Protein AF-A0A7W2IVR4-F1 (afdb_monomer_lite)

Radius of gyration: 13.66 Å; chains: 1; bounding box: 30×19×40 Å

Secondary structure (DSSP, 8-state):
-HHHHHHH-TT--EEEEEEEPPPTTTS-----HHHH-GGG-STTEEEEEEE--STT-SS-HHHHHHHHHHHHTT-SEEEEE-

Organism: NCBI:txid2758441

pLDDT: mean 86.19, std 13.37, range [52.69, 98.44]

Foldseek 3Di:
DLVVCCVVPVPAAEEEEEEFEADPPPLHTDQPVVVVPPNQPDPRHDYDYHYLSDDPDPDRPCVVVSVVVCVVVVHPYYYYHD

Sequence (82 aa):
LVRRFLIDFPGKTVGLVSVDPSKRKTGGALLGDRIRMNAINNPRVYMRSLATRQSNLALSKYVNEAVEVLKAAEYDLIILET

Structure (mmCIF, N/CA/C/O backbone):
data_AF-A0A7W2IVR4-F1
#
_entry.id   AF-A0A7W2IVR4-F1
#
loop_
_atom_site.group_PDB
_atom_site.id
_atom_site.type_symbol
_atom_site.label_atom_id
_atom_site.label_alt_id
_atom_site.label_comp_id
_atom_site.label_asym_id
_atom_site.label_entity_id
_atom_site.label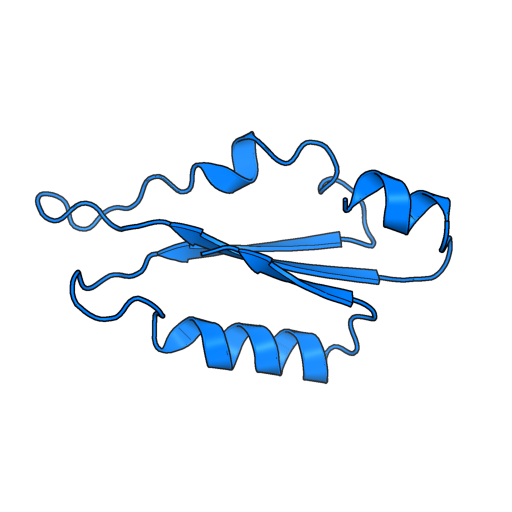_seq_id
_atom_site.pdbx_PDB_ins_code
_atom_site.Cartn_x
_atom_site.Cartn_y
_atom_site.Cartn_z
_atom_site.occupancy
_atom_site.B_iso_or_equiv
_atom_site.auth_seq_id
_atom_site.auth_comp_id
_atom_site.auth_asym_id
_atom_site.auth_atom_id
_atom_site.pdbx_PDB_model_num
ATOM 1 N N . LEU A 1 1 ? 8.840 -10.031 -0.159 1.00 88.00 1 LEU A N 1
ATOM 2 C CA . LEU A 1 1 ? 8.071 -10.052 -1.426 1.00 88.00 1 LEU A CA 1
ATOM 3 C C . LEU A 1 1 ? 8.459 -8.904 -2.361 1.00 88.00 1 LEU A C 1
ATOM 5 O O . LEU A 1 1 ? 9.059 -9.190 -3.387 1.00 88.00 1 LEU A O 1
ATOM 9 N N . VAL A 1 2 ? 8.212 -7.640 -1.985 1.00 93.88 2 VAL A N 1
ATOM 10 C CA . VAL A 1 2 ? 8.468 -6.440 -2.821 1.00 93.88 2 VAL A CA 1
ATOM 11 C C . VAL A 1 2 ? 9.849 -6.444 -3.488 1.00 93.88 2 VAL A C 1
ATOM 13 O O . VAL A 1 2 ? 9.935 -6.357 -4.707 1.00 93.88 2 VAL A O 1
ATOM 16 N N . ARG A 1 3 ? 10.932 -6.650 -2.720 1.00 95.25 3 ARG A N 1
ATOM 17 C CA . ARG A 1 3 ? 12.303 -6.706 -3.264 1.00 95.25 3 ARG A CA 1
ATOM 18 C C . ARG A 1 3 ? 12.458 -7.705 -4.414 1.00 95.25 3 ARG A C 1
ATOM 20 O O . ARG A 1 3 ? 13.104 -7.384 -5.399 1.00 95.25 3 ARG A O 1
ATOM 27 N N . ARG A 1 4 ? 11.890 -8.908 -4.276 1.00 95.94 4 ARG A N 1
ATOM 28 C CA . ARG A 1 4 ? 11.988 -9.960 -5.298 1.00 95.94 4 ARG A CA 1
ATOM 29 C C . ARG A 1 4 ? 11.218 -9.561 -6.555 1.00 95.94 4 ARG A C 1
ATOM 31 O O . ARG A 1 4 ? 11.780 -9.604 -7.634 1.00 95.94 4 ARG A O 1
ATOM 38 N N . PHE A 1 5 ? 9.991 -9.063 -6.396 1.00 96.81 5 PHE A N 1
ATOM 39 C CA . PHE A 1 5 ? 9.187 -8.589 -7.525 1.00 96.81 5 PHE A CA 1
ATOM 40 C C . PHE A 1 5 ? 9.891 -7.480 -8.323 1.00 96.81 5 PHE A C 1
ATOM 42 O O . PHE A 1 5 ? 9.923 -7.527 -9.546 1.00 96.81 5 PHE A O 1
ATOM 49 N N . LEU A 1 6 ? 10.517 -6.512 -7.645 1.00 96.25 6 LEU A N 1
ATOM 50 C CA . LEU A 1 6 ? 11.248 -5.434 -8.321 1.00 96.25 6 LEU A CA 1
ATOM 51 C C . LEU A 1 6 ? 12.471 -5.919 -9.113 1.00 96.25 6 LEU A C 1
ATOM 53 O O . LEU A 1 6 ? 12.843 -5.247 -10.078 1.00 96.25 6 LEU A O 1
ATOM 57 N N . ILE A 1 7 ? 13.099 -7.020 -8.682 1.00 96.50 7 ILE A N 1
ATOM 58 C CA . ILE A 1 7 ? 14.241 -7.654 -9.359 1.00 96.50 7 ILE A CA 1
ATOM 59 C C . ILE A 1 7 ? 13.752 -8.451 -10.570 1.00 96.50 7 ILE A C 1
ATOM 61 O O . ILE A 1 7 ? 14.276 -8.266 -11.664 1.00 96.50 7 ILE A O 1
ATOM 65 N N . ASP A 1 8 ? 12.733 -9.289 -10.383 1.00 98.06 8 ASP A N 1
ATOM 66 C CA . ASP A 1 8 ? 12.238 -10.200 -11.421 1.00 98.06 8 ASP A CA 1
ATOM 67 C C . ASP A 1 8 ? 11.476 -9.450 -12.532 1.00 98.06 8 ASP A C 1
ATOM 69 O O . ASP A 1 8 ? 11.456 -9.884 -13.682 1.00 98.06 8 ASP A O 1
ATOM 73 N N . PHE A 1 9 ? 10.879 -8.295 -12.207 1.00 97.75 9 PHE A N 1
ATOM 74 C CA . PHE A 1 9 ? 10.075 -7.488 -13.125 1.00 97.75 9 PHE A CA 1
ATOM 75 C C . PHE A 1 9 ? 10.573 -6.026 -13.187 1.00 97.75 9 PHE A C 1
ATOM 77 O O . PHE A 1 9 ? 9.997 -5.127 -12.559 1.00 97.75 9 PHE A O 1
ATOM 84 N N . PRO A 1 10 ? 11.646 -5.739 -13.951 1.00 91.75 10 PRO A N 1
ATOM 85 C CA . PRO A 1 10 ? 12.350 -4.449 -13.923 1.00 91.75 10 PRO A CA 1
ATOM 86 C C . PRO A 1 10 ? 11.563 -3.223 -14.429 1.00 91.75 10 PRO A C 1
ATOM 88 O O . PRO A 1 10 ? 12.004 -2.101 -14.201 1.00 91.75 10 PRO A O 1
ATOM 91 N N . GLY A 1 11 ? 10.387 -3.394 -15.038 1.00 95.75 11 GLY A N 1
ATOM 92 C CA . GLY A 1 11 ? 9.510 -2.291 -15.470 1.00 95.75 11 GLY A CA 1
ATOM 93 C C . GLY A 1 11 ? 8.197 -2.166 -14.694 1.00 95.75 11 GLY A C 1
ATOM 94 O O . GLY A 1 11 ? 7.404 -1.284 -14.995 1.00 95.75 11 GLY A O 1
ATOM 95 N N . LYS A 1 12 ? 7.947 -3.056 -13.728 1.00 98.12 12 LYS A N 1
ATOM 96 C CA . LYS A 1 12 ? 6.660 -3.142 -13.030 1.00 98.12 12 LYS A CA 1
ATOM 97 C C . LYS A 1 12 ? 6.651 -2.316 -11.746 1.00 98.12 12 LYS A C 1
ATOM 99 O O . LYS A 1 12 ? 7.689 -2.164 -11.090 1.00 98.12 12 LYS A O 1
ATOM 104 N N . THR A 1 13 ? 5.484 -1.789 -11.404 1.00 98.44 13 THR A N 1
ATOM 105 C CA . THR A 1 13 ? 5.218 -0.945 -10.233 1.00 98.44 13 THR A CA 1
ATOM 106 C C . THR A 1 13 ? 4.467 -1.713 -9.143 1.00 98.44 13 THR A C 1
ATOM 108 O O . THR A 1 13 ? 3.775 -2.693 -9.415 1.00 98.44 13 THR A O 1
ATOM 111 N N . VAL A 1 14 ? 4.623 -1.295 -7.883 1.00 98.25 14 VAL A N 1
ATOM 112 C CA . VAL A 1 14 ? 3.964 -1.927 -6.727 1.00 98.25 14 VAL A CA 1
ATOM 113 C C . VAL A 1 14 ? 3.250 -0.882 -5.877 1.00 98.25 14 VAL A C 1
ATOM 115 O O . VAL A 1 14 ? 3.875 0.052 -5.375 1.00 98.25 14 VAL A O 1
ATOM 118 N N . GLY A 1 15 ? 1.947 -1.063 -5.685 1.00 97.94 15 GLY A N 1
ATOM 119 C CA . GLY A 1 15 ? 1.140 -0.305 -4.740 1.00 97.94 15 GLY A CA 1
ATOM 120 C C . GLY A 1 15 ? 0.944 -1.111 -3.460 1.00 97.94 15 GLY A C 1
ATOM 121 O O . GLY A 1 15 ? 0.541 -2.269 -3.512 1.00 97.94 15 GLY A O 1
ATOM 122 N N . LEU A 1 16 ? 1.233 -0.524 -2.301 1.00 96.19 16 LEU A N 1
ATOM 123 C CA . LEU A 1 16 ? 1.103 -1.194 -1.012 1.00 96.19 16 LEU A CA 1
ATOM 124 C C . LEU A 1 16 ? 0.212 -0.395 -0.064 1.00 96.19 16 LEU A C 1
ATOM 126 O O . LEU A 1 16 ? 0.467 0.778 0.216 1.00 96.19 16 LEU A O 1
ATOM 130 N N . VAL A 1 17 ? -0.809 -1.057 0.470 1.00 94.38 17 VAL A N 1
ATOM 131 C CA . VAL A 1 17 ? -1.662 -0.544 1.540 1.00 94.38 17 VAL A CA 1
ATOM 132 C C . VAL A 1 17 ? -1.469 -1.447 2.750 1.00 94.38 17 VAL A C 1
ATOM 134 O O . VAL A 1 17 ? -1.691 -2.647 2.648 1.00 94.38 17 VAL A O 1
ATOM 137 N N . SER A 1 18 ? -1.049 -0.884 3.879 1.00 91.56 18 SER A N 1
ATOM 138 C CA . SER A 1 18 ? -1.025 -1.596 5.165 1.00 91.56 18 SER A CA 1
ATOM 139 C C . SER A 1 18 ? -2.048 -0.973 6.110 1.00 91.56 18 SER A C 1
ATOM 141 O O . SER A 1 18 ? -2.293 0.240 6.051 1.00 91.56 18 SER A O 1
ATOM 143 N N . VAL A 1 19 ? -2.685 -1.801 6.933 1.00 87.50 19 VAL A N 1
ATOM 144 C CA . VAL A 1 19 ? -3.751 -1.399 7.846 1.00 87.50 19 VAL A CA 1
ATOM 145 C C . VAL A 1 19 ? -3.367 -1.779 9.272 1.00 87.50 19 VAL A C 1
ATOM 147 O O . VAL A 1 19 ? -3.485 -2.925 9.671 1.00 87.50 19 VAL A O 1
ATOM 150 N N . ASP A 1 20 ? -2.978 -0.788 10.069 1.00 83.69 20 ASP A N 1
ATOM 151 C CA . ASP A 1 20 ? -2.627 -0.976 11.475 1.00 83.69 20 ASP A CA 1
ATOM 152 C C . ASP A 1 20 ? -3.833 -0.672 12.401 1.00 83.69 20 ASP A C 1
ATOM 154 O O . ASP A 1 20 ? -4.612 0.268 12.162 1.00 83.69 20 ASP A O 1
ATOM 158 N N . PRO A 1 21 ? -4.005 -1.394 13.522 1.00 76.69 21 PRO A N 1
ATOM 159 C CA . PRO A 1 21 ? -5.045 -1.085 14.495 1.00 76.69 21 PRO A CA 1
ATOM 160 C C . PRO A 1 21 ? -4.774 0.236 15.237 1.00 76.69 21 PRO A C 1
ATOM 162 O O . PRO A 1 21 ? -3.690 0.489 15.764 1.00 76.69 21 PRO A O 1
ATOM 165 N N . SER A 1 22 ? -5.795 1.091 15.349 1.00 73.06 22 SER A N 1
ATOM 166 C CA . SER A 1 22 ? -5.716 2.337 16.133 1.00 73.06 22 SER A CA 1
ATOM 167 C C . SER A 1 22 ? -5.877 2.104 17.642 1.00 73.06 22 SER A C 1
ATOM 169 O O . SER A 1 22 ? -6.725 1.317 18.070 1.00 73.06 22 SER A O 1
ATOM 171 N N . LYS A 1 23 ? -5.137 2.850 18.478 1.00 65.81 23 LYS A N 1
ATOM 172 C CA . LYS A 1 23 ? -5.256 2.785 19.946 1.00 65.81 23 LYS A CA 1
ATOM 173 C C . LYS A 1 23 ? -6.512 3.525 20.436 1.00 65.81 23 LYS A C 1
ATOM 175 O O . LYS A 1 23 ? -6.637 4.736 20.271 1.00 65.81 23 LYS A O 1
ATOM 180 N N . ARG A 1 24 ? -7.396 2.809 21.149 1.00 59.03 24 ARG A N 1
ATOM 181 C CA . ARG A 1 24 ? -8.673 3.318 21.710 1.00 59.03 24 ARG A CA 1
ATOM 182 C C . ARG A 1 24 ? -8.542 4.542 22.627 1.00 59.03 24 ARG A C 1
ATOM 184 O O . ARG A 1 24 ? -9.412 5.399 22.597 1.00 59.03 24 ARG A O 1
ATOM 191 N N . LYS A 1 25 ? -7.499 4.607 23.466 1.00 61.94 25 LYS A N 1
ATOM 192 C CA . LYS A 1 25 ? -7.384 5.633 24.527 1.00 61.94 25 LYS A CA 1
ATOM 193 C C . LYS A 1 25 ? -6.979 7.019 24.023 1.00 61.94 25 LYS A C 1
ATOM 195 O O . LYS A 1 25 ? -7.326 8.001 24.660 1.00 61.94 25 LYS A O 1
ATOM 200 N N . THR A 1 26 ? -6.222 7.096 22.931 1.00 67.12 26 THR A N 1
ATOM 201 C CA . THR A 1 26 ? -5.634 8.359 22.450 1.00 67.12 26 THR A CA 1
ATOM 202 C C . THR A 1 26 ? -6.113 8.752 21.055 1.00 67.12 26 THR A C 1
ATOM 204 O O . THR A 1 26 ? -5.763 9.826 20.585 1.00 67.12 26 THR A O 1
ATOM 207 N N . GLY A 1 27 ? -6.863 7.885 20.360 1.00 63.66 27 GLY A N 1
ATOM 208 C CA . GLY A 1 27 ? -7.305 8.108 18.976 1.00 63.66 27 GLY A CA 1
ATOM 209 C C . GLY A 1 27 ? -6.183 8.036 17.928 1.00 63.66 27 GLY A C 1
ATOM 210 O O . GLY A 1 27 ? -6.459 8.068 16.731 1.00 63.66 27 GLY A O 1
ATOM 211 N N . GLY A 1 28 ? -4.924 7.911 18.358 1.00 70.12 28 GLY A N 1
ATOM 212 C CA . GLY A 1 28 ? -3.762 7.758 17.487 1.00 70.12 28 GLY A CA 1
ATOM 213 C C . GLY A 1 28 ? -3.525 6.311 17.046 1.00 70.12 28 GLY A C 1
ATOM 214 O O . GLY A 1 28 ? -4.015 5.357 17.654 1.00 70.12 2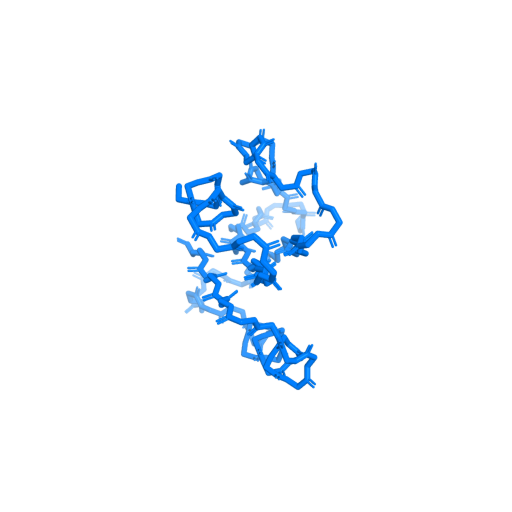8 GLY A O 1
ATOM 215 N N . ALA A 1 29 ? -2.717 6.144 16.002 1.00 73.56 29 ALA A N 1
ATOM 216 C CA . ALA A 1 29 ? -2.224 4.851 15.541 1.00 73.56 29 ALA A CA 1
ATOM 217 C C . ALA A 1 29 ? -0.696 4.880 15.459 1.00 73.56 29 ALA A C 1
ATOM 219 O O . ALA A 1 29 ? -0.114 5.890 15.061 1.00 73.56 29 ALA A O 1
ATOM 220 N N . LEU A 1 30 ? -0.058 3.775 15.844 1.00 77.75 30 LEU A N 1
ATOM 221 C CA . LEU A 1 30 ? 1.343 3.536 15.526 1.00 77.75 30 LEU A CA 1
ATOM 222 C C . LEU A 1 30 ? 1.357 2.739 14.224 1.00 77.75 30 LEU A C 1
ATOM 224 O O . LEU A 1 30 ? 0.902 1.603 14.217 1.00 77.75 30 LEU A O 1
ATOM 228 N N . LEU A 1 31 ? 1.833 3.357 13.145 1.00 80.19 31 LEU A N 1
ATOM 229 C CA . LEU A 1 31 ? 1.843 2.755 11.811 1.00 80.19 31 LEU A CA 1
ATOM 230 C C . LEU A 1 31 ? 3.132 1.941 11.629 1.00 80.19 31 LEU A C 1
ATOM 232 O O . LEU A 1 31 ? 4.106 2.414 11.036 1.00 80.19 31 LEU A O 1
ATOM 236 N N . GLY A 1 32 ? 3.181 0.780 12.284 1.00 79.88 32 GLY A N 1
ATOM 237 C CA . GLY A 1 32 ?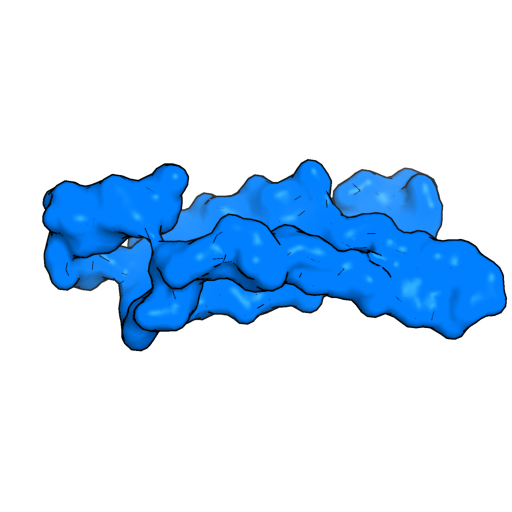 4.411 0.027 12.531 1.00 79.88 32 GLY A CA 1
ATOM 238 C C . GLY A 1 32 ? 4.931 -0.729 11.315 1.00 79.88 32 GLY A C 1
ATOM 239 O O . GLY A 1 32 ? 6.127 -1.023 11.239 1.00 79.88 32 GLY A O 1
ATOM 240 N N . ASP A 1 33 ? 4.068 -1.028 10.351 1.00 85.94 33 ASP A N 1
ATOM 241 C CA . ASP A 1 33 ? 4.426 -1.862 9.202 1.00 85.94 33 ASP A CA 1
ATOM 242 C C . ASP A 1 33 ? 5.430 -1.179 8.281 1.00 85.94 33 ASP A C 1
ATOM 244 O O . ASP A 1 33 ? 6.388 -1.799 7.817 1.00 85.94 33 ASP A O 1
ATOM 248 N N . ARG A 1 34 ? 5.294 0.138 8.097 1.00 88.62 34 ARG A N 1
ATOM 249 C CA . ARG A 1 34 ? 6.203 0.929 7.256 1.00 88.62 34 ARG A CA 1
ATOM 250 C C . ARG A 1 34 ? 7.660 0.812 7.691 1.00 88.62 34 ARG A C 1
ATOM 252 O O . ARG A 1 34 ? 8.538 0.735 6.839 1.00 88.62 34 ARG A O 1
ATOM 259 N N . ILE A 1 35 ? 7.915 0.774 8.998 1.00 86.62 35 ILE A N 1
ATOM 260 C CA . ILE A 1 35 ? 9.274 0.684 9.550 1.00 86.62 35 ILE A CA 1
ATOM 261 C C . ILE A 1 35 ? 9.904 -0.686 9.247 1.00 86.62 35 ILE A C 1
ATOM 263 O O . ILE A 1 35 ? 11.120 -0.783 9.119 1.00 86.62 35 ILE A O 1
ATOM 267 N N . ARG A 1 36 ? 9.098 -1.744 9.086 1.00 88.44 36 ARG A N 1
ATOM 268 C CA . ARG A 1 36 ? 9.593 -3.099 8.782 1.00 88.44 36 ARG A CA 1
ATOM 269 C C . ARG A 1 36 ? 9.850 -3.322 7.287 1.00 88.44 36 ARG A C 1
ATOM 271 O O . ARG A 1 36 ? 10.531 -4.277 6.913 1.00 88.44 36 ARG A O 1
ATOM 278 N N . MET A 1 37 ? 9.322 -2.466 6.411 1.00 89.38 37 MET A N 1
ATOM 279 C CA . MET A 1 37 ? 9.370 -2.664 4.961 1.00 89.38 37 MET A CA 1
ATOM 280 C C . MET A 1 37 ? 10.566 -1.970 4.288 1.00 89.38 37 MET A C 1
ATOM 282 O O . MET A 1 37 ? 10.415 -1.005 3.550 1.00 89.38 37 MET A O 1
ATOM 286 N N . ASN A 1 38 ? 11.769 -2.526 4.439 1.00 89.31 38 ASN A N 1
ATOM 287 C CA . ASN A 1 38 ? 13.018 -1.938 3.911 1.00 89.31 38 ASN A CA 1
ATOM 288 C C . ASN A 1 38 ? 13.073 -1.740 2.381 1.00 89.31 38 ASN A C 1
ATOM 290 O O . ASN A 1 38 ? 13.880 -0.962 1.881 1.00 89.31 38 ASN A O 1
ATOM 294 N N . ALA A 1 39 ? 12.247 -2.460 1.618 1.00 91.25 39 ALA A N 1
ATOM 295 C CA . ALA A 1 39 ? 12.285 -2.455 0.153 1.00 91.25 39 ALA A CA 1
ATOM 296 C C . ALA A 1 39 ? 11.361 -1.411 -0.504 1.00 91.25 39 ALA A C 1
ATOM 298 O O . ALA A 1 39 ? 11.251 -1.399 -1.728 1.00 91.25 39 ALA A O 1
ATOM 299 N N . ILE A 1 40 ? 10.679 -0.570 0.282 1.00 92.81 40 ILE A N 1
ATOM 300 C CA . ILE A 1 40 ? 9.703 0.407 -0.237 1.00 92.81 40 ILE A CA 1
ATOM 301 C C . ILE A 1 40 ? 10.340 1.721 -0.683 1.00 92.81 40 ILE A C 1
ATOM 303 O O . ILE A 1 40 ? 9.673 2.514 -1.338 1.00 92.81 40 ILE A O 1
ATOM 307 N N . ASN A 1 41 ? 11.606 1.977 -0.330 1.00 93.56 41 ASN A N 1
ATOM 308 C CA . ASN A 1 41 ? 12.318 3.173 -0.775 1.00 93.56 41 ASN A CA 1
ATOM 309 C C . ASN A 1 41 ? 12.799 2.992 -2.224 1.00 93.56 41 ASN A C 1
ATOM 311 O O . ASN A 1 41 ? 13.983 2.789 -2.492 1.00 93.56 41 ASN A O 1
ATOM 315 N N . ASN A 1 42 ? 11.848 2.972 -3.153 1.00 95.69 42 ASN A N 1
ATOM 316 C CA . ASN A 1 42 ? 12.075 2.809 -4.579 1.00 95.69 42 ASN A CA 1
ATOM 317 C C . ASN A 1 42 ? 11.028 3.630 -5.350 1.00 95.69 42 ASN A C 1
ATOM 319 O O . ASN A 1 42 ? 9.853 3.541 -5.005 1.00 95.69 42 ASN A O 1
ATOM 323 N N . PRO A 1 43 ? 11.396 4.363 -6.417 1.00 96.31 43 PRO A N 1
ATOM 324 C CA . PRO A 1 43 ? 10.442 5.158 -7.199 1.00 96.31 43 PRO A CA 1
ATOM 325 C C . PRO A 1 43 ? 9.268 4.363 -7.789 1.00 96.31 43 PRO A C 1
ATOM 327 O O . PRO A 1 43 ? 8.222 4.934 -8.069 1.00 96.31 43 PRO A O 1
ATOM 330 N N . ARG A 1 44 ? 9.427 3.046 -7.974 1.00 97.25 44 ARG A N 1
ATOM 331 C CA . ARG A 1 44 ? 8.383 2.143 -8.485 1.00 97.25 44 ARG A CA 1
ATOM 332 C C . ARG A 1 44 ? 7.467 1.587 -7.394 1.00 97.25 44 ARG A C 1
ATOM 334 O O . ARG A 1 44 ? 6.617 0.750 -7.692 1.00 97.25 44 ARG A O 1
ATOM 341 N N . VAL A 1 45 ? 7.660 1.988 -6.138 1.00 97.75 45 VAL A N 1
ATOM 342 C CA . VAL A 1 45 ? 6.869 1.516 -5.003 1.00 97.75 45 VAL A CA 1
ATOM 343 C C . VAL A 1 45 ? 6.173 2.691 -4.340 1.00 97.75 45 VAL A C 1
ATOM 345 O O . VAL A 1 45 ? 6.812 3.616 -3.846 1.00 97.75 45 VAL A O 1
ATOM 348 N N . TYR A 1 46 ? 4.851 2.608 -4.254 1.00 97.50 46 TYR A N 1
ATOM 349 C CA . TYR A 1 46 ? 4.058 3.481 -3.404 1.00 97.50 46 TYR A CA 1
ATOM 350 C C . TYR A 1 46 ? 3.562 2.703 -2.193 1.00 97.50 46 TYR A C 1
ATOM 352 O O . TYR A 1 46 ? 3.049 1.596 -2.326 1.00 97.50 46 TYR A O 1
ATOM 360 N N . MET A 1 47 ? 3.685 3.294 -1.004 1.00 95.38 47 MET A N 1
ATOM 361 C CA . MET A 1 47 ? 3.154 2.716 0.227 1.00 95.38 47 MET A CA 1
ATOM 362 C C . MET A 1 47 ? 2.288 3.722 0.976 1.00 95.38 47 MET A C 1
ATOM 364 O O . MET A 1 47 ? 2.751 4.816 1.324 1.00 95.38 47 MET A O 1
ATOM 368 N N . ARG A 1 48 ? 1.081 3.302 1.361 1.00 93.19 48 ARG A N 1
ATOM 369 C CA . ARG A 1 48 ? 0.188 4.020 2.274 1.00 93.19 48 ARG A CA 1
ATOM 370 C C . ARG A 1 48 ? -0.115 3.165 3.503 1.00 93.19 48 ARG A C 1
ATOM 372 O O . ARG A 1 48 ? -0.492 2.010 3.382 1.00 93.19 48 ARG A O 1
ATOM 379 N N . SER A 1 49 ? 0.035 3.760 4.682 1.00 91.38 49 SER A N 1
ATOM 380 C CA . SER A 1 49 ? -0.344 3.132 5.952 1.00 91.38 49 SER A CA 1
ATOM 381 C C . SER A 1 49 ? -1.663 3.746 6.416 1.00 91.38 49 SER A C 1
ATOM 383 O O . SER A 1 49 ? -1.796 4.974 6.436 1.00 91.38 49 SER A O 1
ATOM 385 N N . LEU A 1 50 ? -2.643 2.910 6.737 1.00 88.69 50 LEU A N 1
ATOM 386 C CA . LEU A 1 50 ? -3.978 3.291 7.185 1.00 88.69 50 LEU A CA 1
ATOM 387 C C . LEU A 1 50 ? -4.202 2.794 8.611 1.00 88.69 50 LEU A C 1
ATOM 389 O O . LEU A 1 50 ? -3.629 1.797 9.027 1.00 88.69 50 LEU A O 1
ATOM 393 N N . ALA A 1 51 ? -5.062 3.489 9.351 1.00 84.81 51 ALA A N 1
ATOM 394 C CA . ALA A 1 51 ? -5.496 3.056 10.673 1.00 84.81 51 ALA A CA 1
ATOM 395 C C . ALA A 1 51 ? -6.958 2.596 10.623 1.00 84.81 51 ALA A C 1
ATOM 397 O O . ALA A 1 51 ? -7.776 3.255 9.973 1.00 84.81 51 ALA A O 1
ATOM 398 N N . THR A 1 52 ? -7.313 1.525 11.340 1.00 75.75 52 THR A N 1
ATOM 399 C CA . THR A 1 52 ? -8.693 0.992 11.335 1.00 75.75 52 THR A CA 1
ATOM 400 C C . THR A 1 52 ? -9.735 1.939 11.942 1.00 75.75 52 THR A C 1
ATOM 402 O O . THR A 1 52 ? -10.903 1.852 11.580 1.00 75.75 52 THR A O 1
ATOM 405 N N . ARG A 1 53 ? -9.340 2.885 12.812 1.00 66.06 53 ARG A N 1
ATOM 406 C CA . ARG A 1 53 ? -10.172 3.904 13.507 1.00 66.06 53 ARG A CA 1
ATOM 407 C C . ARG A 1 53 ? -11.379 3.373 14.315 1.00 66.06 53 ARG A C 1
ATOM 409 O O . ARG A 1 53 ? -11.881 4.107 15.162 1.00 66.06 53 ARG A O 1
ATOM 416 N N . GLN A 1 54 ? -11.819 2.124 14.136 1.00 59.41 54 GLN A N 1
ATOM 417 C CA . GLN A 1 54 ? -12.885 1.443 14.880 1.00 59.41 54 GLN A CA 1
ATOM 418 C C . GLN A 1 54 ? -12.542 -0.044 15.071 1.00 59.41 54 GLN A C 1
ATOM 420 O O . GLN A 1 54 ? -12.054 -0.700 14.159 1.00 59.41 54 GLN A O 1
ATOM 425 N N . SER A 1 55 ? -12.808 -0.588 16.263 1.00 53.56 55 SER A N 1
ATOM 426 C CA . SER A 1 55 ? -12.372 -1.938 16.666 1.00 53.56 55 SER A CA 1
ATOM 427 C C . SER A 1 55 ? -13.152 -3.101 16.040 1.00 53.56 55 SER A C 1
ATOM 429 O O . SER A 1 55 ? -12.711 -4.235 16.169 1.00 53.56 55 SER A O 1
ATOM 431 N N . ASN A 1 56 ? -14.305 -2.847 15.411 1.00 52.69 56 ASN A N 1
ATOM 432 C CA . ASN A 1 56 ? -15.229 -3.904 14.965 1.00 52.69 56 ASN A CA 1
ATOM 433 C C . ASN A 1 56 ? -15.307 -4.075 13.441 1.00 52.69 56 ASN A C 1
ATOM 435 O O . ASN A 1 56 ? -16.038 -4.939 12.968 1.00 52.69 56 ASN A O 1
ATOM 439 N N . LEU A 1 57 ? -14.564 -3.278 12.671 1.00 56.09 57 LEU A N 1
ATOM 440 C CA . LEU A 1 57 ? -14.439 -3.433 11.225 1.00 56.09 57 LEU A CA 1
ATOM 441 C C . LEU A 1 57 ? -12.979 -3.760 10.926 1.00 56.09 57 LEU A C 1
ATOM 443 O O . LEU A 1 57 ? -12.113 -2.894 11.013 1.00 56.09 57 LEU A O 1
ATOM 447 N N . ALA A 1 58 ? -12.716 -5.027 10.598 1.00 54.03 58 ALA A N 1
ATOM 448 C CA . ALA A 1 58 ? -11.388 -5.512 10.216 1.00 54.03 58 ALA A CA 1
ATOM 449 C C . ALA A 1 58 ? -10.818 -4.771 8.989 1.00 54.03 58 ALA A C 1
ATOM 451 O O . ALA A 1 58 ? -9.613 -4.745 8.779 1.00 54.03 58 ALA A O 1
ATOM 452 N N . LEU A 1 59 ? -11.680 -4.112 8.209 1.00 62.50 59 LEU A N 1
ATOM 453 C CA . LEU A 1 59 ? -11.311 -3.275 7.078 1.00 62.50 59 LEU A CA 1
ATOM 454 C C . LEU A 1 59 ? -11.910 -1.884 7.271 1.00 62.50 59 LEU A C 1
ATOM 456 O O . LEU A 1 59 ? -13.127 -1.699 7.291 1.00 62.50 59 LEU A O 1
ATOM 460 N N . SER A 1 60 ? -11.035 -0.891 7.414 1.00 62.59 60 SER A N 1
ATOM 461 C CA . SER A 1 60 ? -11.426 0.514 7.348 1.00 62.59 60 SER A CA 1
ATOM 462 C C . SER A 1 60 ? -12.141 0.777 6.015 1.00 62.59 60 SER A C 1
ATOM 464 O O . SER A 1 60 ? -11.686 0.309 4.972 1.00 62.59 60 SER A O 1
ATOM 466 N N . LYS A 1 61 ? -13.235 1.556 6.024 1.00 68.56 61 LYS A N 1
ATOM 467 C CA . LYS A 1 61 ? -13.950 1.988 4.802 1.00 68.56 61 LYS A CA 1
ATOM 468 C C . LYS A 1 61 ? -12.990 2.532 3.729 1.00 68.56 61 LYS A C 1
ATOM 470 O O . LYS A 1 61 ? -13.206 2.334 2.539 1.00 68.56 61 LYS A O 1
ATOM 475 N N . TYR A 1 62 ? -11.897 3.151 4.170 1.00 80.88 62 TYR A N 1
ATOM 476 C CA . TYR A 1 62 ? -10.889 3.770 3.316 1.00 80.88 62 TYR A CA 1
ATOM 477 C C . TYR A 1 62 ? -9.949 2.771 2.625 1.00 80.88 62 TYR A C 1
ATOM 479 O O . TYR A 1 62 ? -9.209 3.169 1.733 1.00 80.88 62 TYR A O 1
ATOM 487 N N . VAL A 1 63 ? -9.945 1.490 3.016 1.00 87.94 63 VAL A N 1
ATOM 488 C CA . VAL A 1 63 ? -9.097 0.468 2.377 1.00 87.94 63 VAL A CA 1
ATOM 489 C C . VAL A 1 63 ? -9.555 0.213 0.950 1.00 87.94 63 VAL A C 1
ATOM 491 O O . VAL A 1 63 ? -8.734 0.245 0.039 1.00 87.94 63 VAL A O 1
ATOM 494 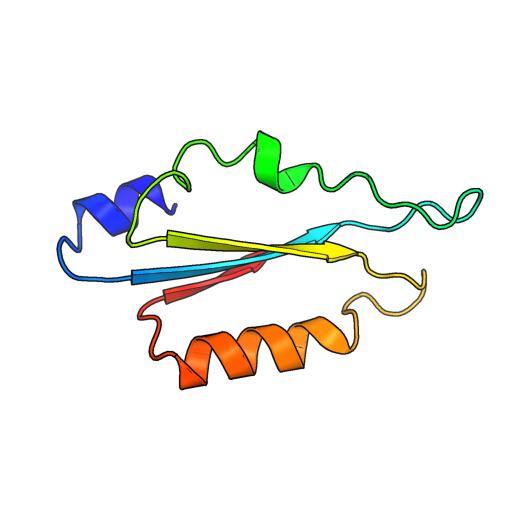N N . ASN A 1 64 ? -10.861 0.026 0.747 1.00 89.25 64 ASN A N 1
ATOM 495 C CA . ASN A 1 64 ? -11.412 -0.190 -0.589 1.00 89.25 64 ASN A CA 1
ATOM 496 C C . ASN A 1 64 ? -11.133 1.016 -1.490 1.00 89.25 64 ASN A C 1
ATOM 498 O O . ASN A 1 64 ? -10.621 0.847 -2.588 1.00 89.25 64 ASN A O 1
ATOM 502 N N . GLU A 1 65 ? -11.375 2.233 -0.997 1.00 91.25 65 GLU A N 1
ATOM 503 C CA . GLU A 1 65 ? -11.082 3.465 -1.739 1.00 91.25 65 GLU A CA 1
ATOM 504 C C . GLU A 1 65 ? -9.588 3.579 -2.091 1.00 91.25 65 GLU A C 1
ATOM 506 O O . GLU A 1 65 ? -9.247 3.912 -3.223 1.00 91.25 65 GLU A O 1
ATOM 511 N N . ALA A 1 66 ? -8.682 3.243 -1.165 1.00 93.44 66 ALA A N 1
ATOM 512 C CA . ALA A 1 66 ? -7.244 3.247 -1.434 1.00 93.44 66 ALA A CA 1
ATOM 513 C C . ALA A 1 66 ? -6.846 2.221 -2.507 1.00 93.44 66 ALA A C 1
ATOM 515 O O . ALA A 1 66 ? -6.031 2.530 -3.374 1.00 93.44 66 ALA A O 1
ATOM 516 N N . VAL A 1 67 ? -7.426 1.018 -2.473 1.00 94.31 67 VAL A N 1
ATOM 517 C CA . VAL A 1 67 ? -7.188 -0.012 -3.49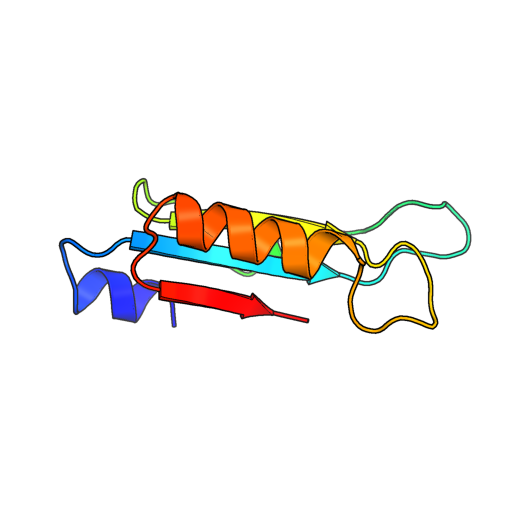4 1.00 94.31 67 VAL A CA 1
ATOM 518 C C . VAL A 1 67 ? -7.713 0.439 -4.858 1.00 94.31 67 VAL A C 1
ATOM 520 O O . VAL A 1 67 ? -7.003 0.286 -5.848 1.00 94.31 67 VAL A O 1
ATOM 523 N N . GLU A 1 68 ? -8.903 1.038 -4.925 1.00 95.88 68 GLU A N 1
ATOM 524 C CA . GLU A 1 68 ? -9.456 1.561 -6.181 1.00 95.88 68 GLU A CA 1
ATOM 525 C C . GLU A 1 68 ? -8.598 2.688 -6.767 1.00 95.88 68 GLU A C 1
ATOM 527 O O . GLU A 1 68 ? -8.348 2.701 -7.970 1.00 95.88 68 GLU A O 1
ATOM 532 N N . VAL A 1 69 ? -8.049 3.578 -5.933 1.00 96.75 69 VAL A N 1
ATOM 533 C CA . VAL A 1 69 ? -7.089 4.597 -6.391 1.00 96.75 69 VAL A CA 1
ATOM 534 C C . VAL A 1 69 ? -5.836 3.954 -6.990 1.00 96.75 69 VAL A C 1
ATOM 536 O O . VAL A 1 69 ? -5.366 4.404 -8.031 1.00 96.75 69 VAL A O 1
ATOM 539 N N . LEU A 1 70 ? -5.298 2.894 -6.378 1.00 97.81 70 LEU A N 1
ATOM 540 C CA . LEU A 1 70 ? -4.119 2.200 -6.910 1.00 97.81 70 LEU A CA 1
ATOM 541 C C . LEU A 1 70 ? -4.405 1.466 -8.222 1.00 97.81 70 LEU A C 1
ATOM 543 O O . LEU A 1 70 ? -3.545 1.453 -9.101 1.00 97.81 70 LEU A O 1
ATOM 547 N N . LYS A 1 71 ? -5.605 0.895 -8.374 1.00 97.75 71 LYS A N 1
ATOM 548 C CA . LYS A 1 71 ? -6.052 0.302 -9.641 1.00 97.75 71 LYS A CA 1
ATOM 549 C C . LYS A 1 71 ? -6.180 1.360 -10.731 1.00 97.75 71 LYS A C 1
ATOM 551 O O . LYS A 1 71 ? -5.669 1.163 -11.826 1.00 97.75 71 LYS A O 1
ATOM 556 N N . ALA A 1 72 ? -6.827 2.485 -10.423 1.00 98.31 72 ALA A N 1
ATOM 557 C CA . ALA A 1 72 ? -6.996 3.597 -11.356 1.00 98.31 72 ALA A CA 1
ATOM 558 C C . ALA A 1 72 ? -5.660 4.258 -11.736 1.00 98.31 72 ALA A C 1
ATOM 560 O O . ALA A 1 72 ? -5.529 4.787 -12.832 1.00 98.31 72 ALA A O 1
ATOM 561 N N . ALA A 1 73 ? -4.666 4.207 -10.845 1.00 98.00 73 ALA A N 1
ATOM 562 C CA . ALA A 1 73 ? -3.294 4.636 -11.106 1.00 98.00 73 ALA A CA 1
ATOM 563 C C . ALA A 1 73 ? -2.432 3.568 -11.812 1.00 98.00 73 ALA A C 1
ATOM 565 O O . ALA A 1 73 ? -1.224 3.756 -11.927 1.00 98.00 73 ALA A O 1
ATOM 566 N N . GLU A 1 74 ? -3.035 2.459 -12.253 1.00 98.00 74 GLU A N 1
ATOM 567 C CA . GLU A 1 74 ? -2.410 1.408 -13.067 1.00 98.00 74 GLU A CA 1
ATOM 568 C C . GLU A 1 74 ? -1.174 0.748 -12.429 1.00 98.00 74 GLU A C 1
ATOM 570 O O . GLU A 1 74 ? -0.241 0.335 -13.119 1.00 98.00 74 GLU A O 1
ATOM 575 N N . TYR A 1 75 ? -1.166 0.595 -11.099 1.00 98.38 75 TYR A N 1
ATOM 576 C CA . TYR A 1 75 ? -0.125 -0.191 -10.434 1.00 98.38 75 TYR A CA 1
ATOM 577 C C . TYR A 1 75 ? -0.203 -1.667 -10.842 1.00 98.38 75 TYR A C 1
ATOM 579 O O . TYR A 1 75 ? -1.254 -2.298 -10.729 1.00 98.38 75 TYR A O 1
ATOM 587 N N . ASP A 1 76 ? 0.928 -2.249 -11.248 1.00 98.25 76 ASP A N 1
ATOM 588 C CA . ASP A 1 76 ? 0.964 -3.621 -11.777 1.00 98.25 76 ASP A CA 1
ATOM 589 C C . ASP A 1 76 ? 0.709 -4.698 -10.711 1.00 98.25 76 ASP A C 1
ATOM 591 O O . ASP A 1 76 ? 0.190 -5.774 -11.009 1.00 98.25 76 ASP A O 1
ATOM 595 N N . LEU A 1 77 ? 1.105 -4.429 -9.465 1.00 97.94 77 LEU A N 1
ATOM 596 C CA . LEU A 1 77 ? 0.858 -5.294 -8.317 1.00 97.94 77 LEU A CA 1
ATOM 597 C C . LEU A 1 77 ? 0.353 -4.459 -7.144 1.00 97.94 77 LEU A C 1
ATOM 599 O O . LEU A 1 77 ? 1.041 -3.546 -6.690 1.00 97.94 77 LEU A O 1
ATOM 603 N N . ILE A 1 78 ? -0.810 -4.821 -6.605 1.00 97.69 78 ILE A N 1
ATOM 604 C CA . ILE A 1 78 ? -1.364 -4.212 -5.394 1.00 97.69 78 ILE A CA 1
ATOM 605 C C . ILE A 1 78 ? -1.280 -5.221 -4.249 1.00 97.69 78 ILE A C 1
ATOM 607 O O . ILE A 1 78 ? -1.782 -6.338 -4.357 1.00 97.69 78 ILE A O 1
ATOM 611 N N . ILE A 1 79 ? -0.638 -4.827 -3.150 1.00 95.62 79 ILE A N 1
ATOM 612 C CA . ILE A 1 79 ? -0.519 -5.614 -1.920 1.00 95.62 79 ILE A CA 1
ATOM 613 C C . ILE A 1 79 ? -1.329 -4.915 -0.832 1.00 95.62 79 ILE A C 1
ATOM 615 O O . ILE A 1 79 ? -1.074 -3.754 -0.514 1.00 95.62 79 ILE A O 1
ATOM 619 N N . LEU A 1 80 ? -2.275 -5.644 -0.248 1.00 93.06 80 LEU A N 1
ATOM 620 C CA . LEU A 1 80 ? -2.993 -5.236 0.951 1.00 93.06 80 LEU A CA 1
ATOM 621 C C . LEU A 1 80 ? -2.516 -6.092 2.130 1.00 93.06 80 LEU A C 1
ATOM 623 O O . LEU A 1 80 ? -2.646 -7.313 2.091 1.00 93.06 80 LEU A O 1
ATOM 627 N N . GLU A 1 81 ? -1.966 -5.450 3.155 1.00 87.75 81 GLU A N 1
ATOM 628 C CA . GLU A 1 81 ? -1.666 -6.055 4.455 1.00 87.75 81 GLU A CA 1
ATOM 629 C C . GLU A 1 81 ? -2.680 -5.546 5.490 1.00 87.75 81 GLU A C 1
ATOM 631 O O . GLU A 1 81 ? -2.984 -4.350 5.524 1.00 87.75 81 GLU A O 1
ATOM 636 N N . THR A 1 82 ? -3.205 -6.454 6.312 1.00 83.50 82 THR A N 1
ATOM 637 C CA . THR A 1 82 ? -4.169 -6.185 7.390 1.00 83.50 82 THR A CA 1
ATOM 638 C C . THR A 1 82 ? -3.712 -6.785 8.702 1.00 83.50 82 THR A C 1
ATOM 640 O O . THR A 1 82 ? -3.203 -7.929 8.634 1.00 83.50 82 THR A O 1
#

InterPro domains:
  IPR027417 P-loop containing nucleoside triphosphate hydr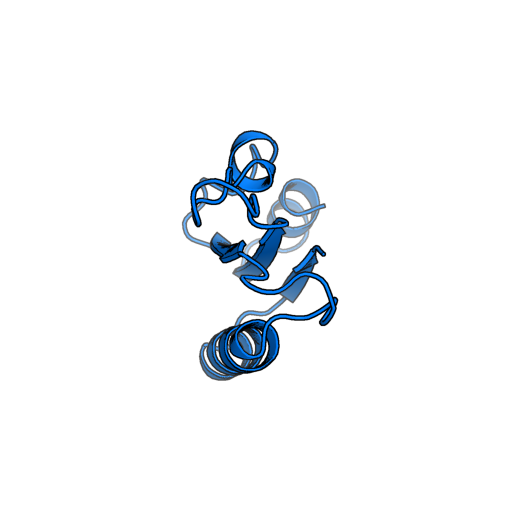olase [G3DSA:3.40.50.300] (1-82)
  IPR027417 P-loop containing nucleoside triphosphate hydrolase [SSF52540] (10-82)
  IPR052040 GTPase and isobutyryl-CoA mutase domain-containing protein [PTHR43087] (1-82)